Protein AF-A0A956DFX3-F1 (afdb_monomer_lite)

Foldseek 3Di:
DQWWKWFDDPFKIFIDRQQFGQWMAGPVVRDTDPDDLSHRFGFPFKWADDPPDIDTDHDDQDFRIWTARPVRRDIGHTGPGMDIDDPVVVVPGPRPPDPPPPPPPPDPPDPPPPPPPDDDDPPPPDDDDPVVPPDDD

Radius of gyration: 28.15 Å; chains: 1; bounding box: 52×29×92 Å

Structure (mmCIF, N/CA/C/O backbone):
data_AF-A0A956DFX3-F1
#
_entry.id   AF-A0A956DFX3-F1
#
loop_
_atom_site.group_PDB
_atom_site.id
_atom_site.type_symbol
_atom_site.label_atom_id
_atom_site.label_alt_id
_atom_site.label_comp_id
_atom_site.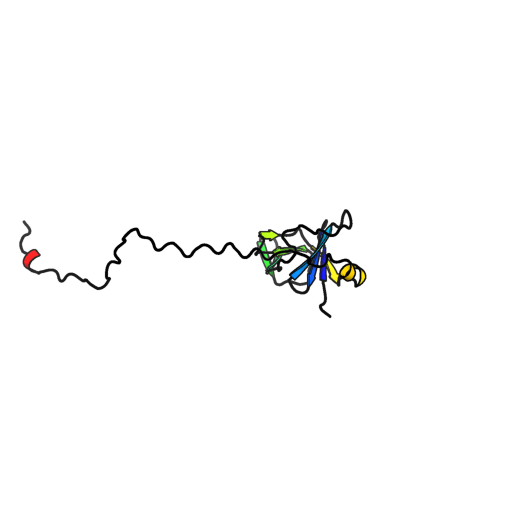label_asym_id
_atom_site.label_entity_id
_atom_site.label_seq_id
_atom_site.pdbx_PDB_ins_code
_atom_site.Cartn_x
_atom_site.Cartn_y
_atom_site.Cartn_z
_atom_site.occupancy
_atom_site.B_iso_or_equiv
_atom_site.auth_seq_id
_atom_site.auth_comp_id
_atom_site.auth_asym_id
_atom_site.auth_atom_id
_atom_site.pdbx_PDB_model_num
ATOM 1 N N . MET A 1 1 ? 3.498 -19.514 9.157 1.00 46.34 1 MET A N 1
ATOM 2 C CA . MET A 1 1 ? 3.451 -18.095 9.565 1.00 46.34 1 MET A CA 1
ATOM 3 C C . MET A 1 1 ? 3.516 -17.266 8.299 1.00 46.34 1 MET A C 1
ATOM 5 O O . MET A 1 1 ? 4.396 -17.505 7.491 1.00 46.34 1 MET A O 1
ATOM 9 N N . THR A 1 2 ? 2.525 -16.419 8.031 1.00 58.59 2 THR A N 1
ATOM 10 C CA . THR A 1 2 ? 2.532 -15.571 6.829 1.00 58.59 2 THR A CA 1
ATOM 11 C C . THR A 1 2 ? 3.362 -14.320 7.084 1.00 58.59 2 THR A C 1
ATOM 13 O O . THR A 1 2 ? 2.903 -13.428 7.800 1.00 58.59 2 THR A O 1
ATOM 16 N N . ASP A 1 3 ? 4.549 -14.263 6.485 1.00 88.88 3 ASP A N 1
ATOM 17 C CA . ASP A 1 3 ? 5.476 -13.138 6.607 1.00 88.88 3 ASP A CA 1
ATOM 18 C C . ASP A 1 3 ? 4.842 -11.850 6.072 1.00 88.88 3 ASP A C 1
ATOM 20 O O . ASP A 1 3 ? 4.428 -11.759 4.910 1.00 88.88 3 ASP A O 1
ATOM 24 N N . THR A 1 4 ? 4.739 -10.847 6.943 1.00 95.50 4 THR A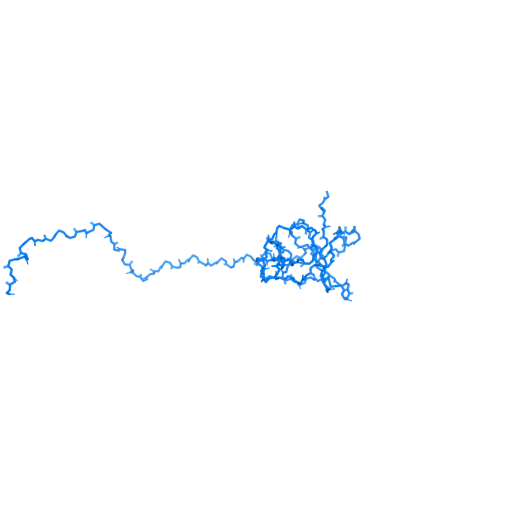 N 1
ATOM 25 C CA . THR A 1 4 ? 4.235 -9.518 6.586 1.00 95.50 4 THR A CA 1
ATOM 26 C C . THR A 1 4 ? 5.410 -8.563 6.427 1.00 95.50 4 THR A C 1
ATOM 28 O O . THR A 1 4 ? 6.283 -8.495 7.290 1.00 95.50 4 THR A O 1
ATOM 31 N N . HIS A 1 5 ? 5.433 -7.821 5.325 1.00 97.44 5 HIS A N 1
ATOM 32 C CA . HIS A 1 5 ? 6.477 -6.854 5.001 1.00 97.44 5 HIS A CA 1
ATOM 33 C C . HIS A 1 5 ? 5.926 -5.432 5.055 1.00 97.44 5 HIS A C 1
ATOM 35 O O . HIS A 1 5 ? 4.823 -5.166 4.587 1.00 97.44 5 HIS A O 1
ATOM 41 N N . VAL A 1 6 ? 6.711 -4.509 5.593 1.00 98.25 6 VAL A N 1
ATOM 42 C CA . VAL A 1 6 ? 6.389 -3.087 5.677 1.00 98.25 6 VAL A CA 1
ATOM 43 C C . VAL A 1 6 ? 7.101 -2.337 4.567 1.00 98.25 6 VAL A C 1
ATOM 45 O O . VAL A 1 6 ? 8.326 -2.398 4.449 1.00 98.25 6 VAL A O 1
ATOM 48 N N . PHE A 1 7 ? 6.323 -1.590 3.795 1.00 98.56 7 PHE A N 1
ATOM 49 C CA . PHE A 1 7 ? 6.778 -0.669 2.765 1.00 98.56 7 PHE A CA 1
ATOM 50 C C . PHE A 1 7 ? 6.448 0.748 3.227 1.00 98.56 7 PHE A C 1
ATOM 52 O O . PHE A 1 7 ? 5.307 1.200 3.138 1.00 98.56 7 PHE A O 1
ATOM 59 N N . ALA A 1 8 ? 7.445 1.448 3.763 1.00 98.38 8 ALA A N 1
ATOM 60 C CA . ALA A 1 8 ? 7.255 2.784 4.307 1.00 98.38 8 ALA A CA 1
ATOM 61 C C . ALA A 1 8 ? 7.594 3.846 3.265 1.00 98.38 8 ALA A C 1
ATOM 63 O O . ALA A 1 8 ? 8.701 3.879 2.727 1.00 98.38 8 ALA A O 1
ATOM 64 N N . THR A 1 9 ? 6.659 4.751 3.022 1.00 98.12 9 THR A N 1
ATOM 65 C CA . THR A 1 9 ? 6.883 6.026 2.332 1.00 98.12 9 THR A CA 1
ATOM 66 C C . THR A 1 9 ? 7.323 7.101 3.331 1.00 98.12 9 THR A C 1
ATOM 68 O O . THR A 1 9 ? 7.675 6.787 4.467 1.00 98.12 9 THR A O 1
ATOM 71 N N . HIS A 1 10 ? 7.312 8.384 2.950 1.00 97.19 10 HIS A N 1
ATOM 72 C CA . HIS A 1 10 ? 7.603 9.466 3.897 1.00 97.19 10 HIS A CA 1
ATOM 73 C C . HIS A 1 10 ? 6.601 9.506 5.062 1.00 97.19 10 HIS A C 1
ATOM 75 O O . HIS A 1 10 ? 7.030 9.506 6.210 1.00 97.19 10 HIS A O 1
ATOM 81 N N . ASN A 1 11 ? 5.297 9.454 4.766 1.00 97.25 11 ASN A N 1
ATOM 82 C CA . ASN A 1 11 ? 4.237 9.638 5.764 1.00 97.25 11 ASN A CA 1
ATOM 83 C C . ASN A 1 11 ? 3.473 8.359 6.105 1.00 97.25 11 ASN A C 1
ATOM 85 O O . ASN A 1 11 ? 2.758 8.344 7.091 1.00 97.25 11 ASN A O 1
ATOM 89 N N . THR A 1 12 ? 3.593 7.294 5.315 1.00 97.88 12 THR A N 1
ATOM 90 C CA . THR A 1 12 ? 2.684 6.144 5.440 1.00 97.88 12 THR A CA 1
ATOM 91 C C . THR A 1 12 ? 3.441 4.832 5.352 1.00 97.88 12 THR A C 1
ATOM 93 O O . THR A 1 12 ? 4.268 4.659 4.452 1.00 97.88 12 THR A O 1
ATOM 96 N N . GLU A 1 13 ? 3.144 3.913 6.259 1.00 98.25 13 GLU A N 1
ATOM 97 C CA . GLU A 1 13 ? 3.581 2.519 6.229 1.00 98.25 13 GLU A CA 1
ATOM 98 C C . GLU A 1 13 ? 2.472 1.640 5.661 1.00 98.25 13 GLU A C 1
ATOM 100 O O . GLU A 1 13 ? 1.347 1.654 6.151 1.00 98.25 13 GLU A O 1
ATOM 105 N N . TYR A 1 14 ? 2.802 0.868 4.629 1.00 98.06 14 TYR A N 1
ATOM 106 C CA . TYR A 1 14 ? 1.919 -0.133 4.042 1.00 98.06 14 TYR A CA 1
ATOM 107 C C . TYR A 1 14 ? 2.402 -1.513 4.469 1.00 98.06 14 TYR A C 1
ATOM 109 O O . TYR A 1 14 ? 3.528 -1.904 4.153 1.00 98.06 14 TYR A O 1
ATOM 117 N 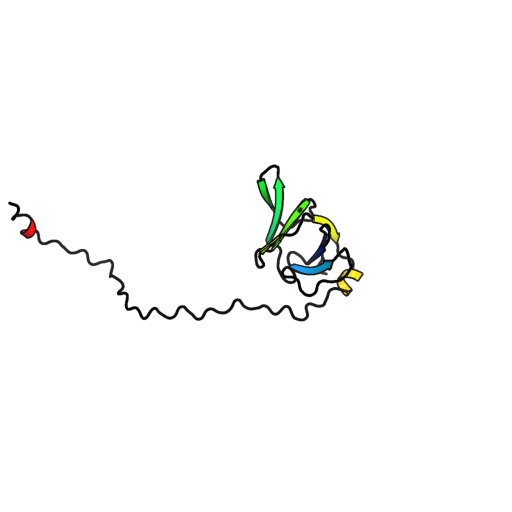N . HIS A 1 15 ? 1.560 -2.255 5.177 1.00 97.62 15 HIS A N 1
ATOM 118 C CA . HIS A 1 15 ? 1.870 -3.596 5.655 1.00 97.62 15 HIS A CA 1
ATOM 119 C C . HIS A 1 15 ? 1.264 -4.609 4.693 1.00 97.62 15 HIS A C 1
ATOM 121 O O . HIS A 1 15 ? 0.043 -4.670 4.530 1.00 97.62 15 HIS A O 1
ATOM 127 N N . LEU A 1 16 ? 2.118 -5.380 4.025 1.00 97.00 16 LEU A N 1
ATOM 128 C CA . LEU A 1 16 ? 1.733 -6.317 2.982 1.00 97.00 16 LEU A CA 1
ATOM 129 C C . LEU A 1 16 ? 1.969 -7.760 3.419 1.00 97.00 16 LEU A C 1
ATOM 131 O O . LEU A 1 16 ? 3.091 -8.147 3.751 1.00 97.00 16 LEU A O 1
ATOM 135 N N . ARG A 1 17 ? 0.920 -8.578 3.355 1.00 95.38 17 ARG A N 1
ATOM 136 C CA . ARG A 1 17 ? 1.014 -10.036 3.456 1.00 95.38 17 ARG A CA 1
ATOM 137 C C . ARG A 1 17 ? 1.031 -10.604 2.040 1.00 95.38 17 ARG A C 1
ATOM 139 O O . ARG A 1 17 ? -0.004 -10.675 1.373 1.00 95.38 17 ARG A O 1
ATOM 146 N N . GLY A 1 18 ? 2.219 -10.946 1.546 1.00 94.94 18 GLY A N 1
ATOM 147 C CA . GLY A 1 18 ? 2.423 -11.124 0.107 1.00 94.94 18 GLY A CA 1
ATOM 148 C C . GLY A 1 18 ? 2.132 -9.810 -0.628 1.00 94.94 18 GLY A C 1
ATOM 149 O O . GLY A 1 18 ? 2.750 -8.796 -0.330 1.00 94.94 18 GLY A O 1
ATOM 150 N N . ALA A 1 19 ? 1.170 -9.812 -1.554 1.00 96.38 19 ALA A N 1
ATOM 151 C CA . ALA A 1 19 ? 0.733 -8.601 -2.260 1.00 96.38 19 ALA A CA 1
ATOM 152 C C . ALA A 1 19 ? -0.472 -7.893 -1.614 1.00 96.38 19 ALA A C 1
ATOM 154 O O . ALA A 1 19 ? -0.818 -6.794 -2.037 1.00 96.38 19 ALA A O 1
ATOM 155 N N . LEU A 1 20 ? -1.141 -8.511 -0.634 1.00 96.19 20 LEU A N 1
ATOM 156 C CA . LEU A 1 20 ? -2.341 -7.960 0.001 1.00 96.19 20 LEU A CA 1
ATOM 157 C C . LEU A 1 20 ? -1.957 -6.925 1.058 1.00 96.19 20 LEU A C 1
ATOM 159 O O . LEU A 1 20 ? -1.215 -7.261 1.981 1.00 96.19 20 LEU A O 1
ATOM 163 N N . CYS A 1 21 ? -2.496 -5.710 0.974 1.00 97.06 21 CYS A N 1
ATOM 164 C CA . CYS A 1 21 ? -2.333 -4.721 2.032 1.00 97.06 21 CYS A CA 1
ATOM 165 C C . CYS A 1 21 ? -3.293 -5.014 3.186 1.00 97.06 21 CYS A C 1
ATOM 167 O O . CYS A 1 21 ? -4.511 -4.991 3.023 1.00 97.06 21 CYS A O 1
ATOM 169 N N . VAL A 1 22 ? -2.723 -5.343 4.344 1.00 95.75 22 VAL A N 1
ATOM 170 C CA . VAL A 1 22 ? -3.461 -5.810 5.527 1.00 95.75 22 VAL A CA 1
ATOM 171 C C . VAL A 1 22 ? -3.554 -4.762 6.629 1.00 95.75 22 VAL A C 1
ATOM 173 O O . VAL A 1 22 ? -4.437 -4.861 7.469 1.00 95.75 22 VAL A O 1
ATOM 176 N N . ALA A 1 23 ? -2.665 -3.770 6.626 1.00 96.50 23 ALA A N 1
ATOM 177 C CA . ALA A 1 23 ? -2.727 -2.629 7.527 1.00 96.50 23 ALA A CA 1
ATOM 178 C C . ALA A 1 23 ? -1.996 -1.434 6.912 1.00 96.50 23 ALA A C 1
ATOM 180 O O . ALA A 1 23 ? -1.059 -1.596 6.119 1.00 96.50 23 ALA A O 1
ATOM 181 N N . ILE A 1 24 ? -2.423 -0.234 7.289 1.00 97.31 24 ILE A N 1
ATOM 182 C CA . ILE A 1 24 ? -1.794 1.018 6.883 1.00 97.31 24 ILE A CA 1
ATOM 183 C C . ILE A 1 24 ? -1.611 1.868 8.131 1.00 97.31 24 ILE A C 1
ATOM 185 O O . ILE A 1 24 ? -2.544 2.004 8.918 1.00 97.31 24 ILE A O 1
ATOM 189 N N . ARG A 1 25 ? -0.417 2.423 8.325 1.00 97.44 25 ARG A N 1
ATOM 190 C CA . ARG A 1 25 ? -0.096 3.265 9.480 1.00 97.44 25 ARG A CA 1
ATOM 191 C C . ARG A 1 25 ? 0.345 4.645 9.024 1.00 97.44 25 ARG A C 1
ATOM 193 O O . ARG A 1 25 ? 1.224 4.753 8.163 1.00 97.44 25 ARG A O 1
ATOM 200 N N . ASP A 1 26 ? -0.224 5.695 9.602 1.00 97.00 26 ASP A N 1
ATOM 201 C CA . ASP A 1 26 ? 0.338 7.038 9.474 1.00 97.00 26 ASP A CA 1
ATOM 202 C C . ASP A 1 26 ? 1.592 7.128 10.354 1.00 97.00 26 ASP A C 1
ATOM 204 O O . ASP A 1 26 ? 1.564 6.879 11.556 1.00 97.00 26 ASP A O 1
ATOM 208 N N . ARG A 1 27 ? 2.726 7.467 9.746 1.00 95.88 27 ARG A N 1
ATOM 209 C CA . ARG A 1 27 ? 4.025 7.582 10.420 1.00 95.88 27 ARG A CA 1
ATOM 210 C C . ARG A 1 27 ? 4.152 8.870 11.223 1.00 95.88 27 ARG A C 1
ATOM 212 O O . ARG A 1 27 ? 5.030 8.955 12.078 1.00 95.88 27 ARG A O 1
ATOM 219 N N . ARG A 1 28 ? 3.334 9.882 10.923 1.00 95.06 28 ARG A N 1
ATOM 220 C CA . ARG A 1 28 ? 3.345 11.171 11.624 1.00 95.06 28 ARG A CA 1
ATOM 221 C C . ARG A 1 28 ? 2.666 11.059 12.980 1.00 95.06 28 ARG A C 1
ATOM 223 O O . ARG A 1 28 ? 3.197 11.574 13.956 1.00 95.06 28 ARG A O 1
ATOM 230 N N . THR A 1 29 ? 1.509 10.403 13.025 1.00 95.38 29 THR A N 1
ATOM 231 C CA . THR A 1 29 ? 0.716 10.224 14.251 1.00 95.38 29 THR A CA 1
ATOM 232 C C . THR A 1 29 ? 0.990 8.884 14.930 1.00 95.38 29 THR A C 1
ATOM 234 O O . THR A 1 29 ? 0.815 8.751 16.136 1.00 95.38 29 THR A O 1
ATOM 237 N N . GLY A 1 30 ? 1.455 7.887 14.173 1.00 94.19 30 GLY A N 1
ATOM 238 C CA . GLY A 1 30 ? 1.602 6.514 14.642 1.00 94.19 30 GLY A CA 1
ATOM 239 C C . GLY A 1 30 ? 0.290 5.727 14.649 1.00 94.19 30 GLY A C 1
ATOM 240 O O . GLY A 1 30 ? 0.304 4.586 15.116 1.00 94.19 30 GLY A O 1
ATOM 241 N N . GLU A 1 31 ? -0.806 6.296 14.142 1.00 95.62 31 GLU A N 1
ATOM 242 C CA . GLU A 1 31 ? -2.137 5.685 14.136 1.00 95.62 31 GLU A CA 1
ATOM 243 C C . GLU A 1 31 ? -2.331 4.713 12.967 1.00 95.62 31 GLU A C 1
ATOM 245 O O . GLU A 1 31 ? -1.782 4.888 11.876 1.00 95.62 31 GLU A O 1
ATOM 250 N N . TRP A 1 32 ? -3.143 3.681 13.197 1.00 96.38 32 TRP A N 1
ATOM 251 C CA . TRP A 1 32 ? -3.585 2.759 12.155 1.00 96.38 32 TRP A CA 1
ATOM 252 C C . TRP A 1 32 ? -4.764 3.362 11.393 1.00 96.38 32 TRP A C 1
ATOM 254 O O . TRP A 1 32 ? -5.791 3.692 11.983 1.00 96.38 32 TRP A O 1
ATOM 264 N N . LEU A 1 33 ? -4.627 3.476 10.075 1.00 94.12 33 LEU A N 1
ATOM 265 C CA . LEU A 1 33 ? -5.695 3.936 9.198 1.00 94.12 33 LEU A CA 1
ATOM 266 C C . LEU A 1 33 ? -6.672 2.784 8.954 1.00 94.12 33 LEU A C 1
ATOM 268 O O . LEU A 1 33 ? -6.315 1.771 8.349 1.00 94.12 33 LEU A O 1
ATOM 272 N N . VAL A 1 34 ? -7.904 2.953 9.431 1.00 91.50 34 VAL A N 1
ATOM 273 C CA . VAL A 1 34 ? -9.000 1.982 9.260 1.00 91.50 34 VAL A CA 1
ATOM 274 C C . VAL A 1 34 ? -9.816 2.233 7.990 1.00 91.50 34 VAL A C 1
ATOM 276 O O . VAL A 1 34 ? -10.406 1.306 7.444 1.00 91.50 34 VAL A O 1
ATOM 279 N N . GLU A 1 35 ? -9.786 3.462 7.476 1.00 89.06 35 GLU A N 1
ATOM 280 C CA . GLU A 1 35 ? -10.451 3.880 6.242 1.00 89.06 35 GLU A CA 1
ATOM 281 C C . GLU A 1 35 ? -9.395 4.372 5.247 1.00 89.06 35 GLU A C 1
ATOM 283 O O . GLU A 1 35 ? -8.891 5.490 5.338 1.00 89.06 35 GLU A O 1
ATOM 288 N N . HIS A 1 36 ? -9.001 3.503 4.314 1.00 92.25 36 HIS A N 1
ATOM 289 C CA . HIS A 1 36 ? -8.082 3.842 3.230 1.00 92.25 36 HIS A CA 1
ATOM 290 C C . HIS A 1 36 ? -8.268 2.859 2.068 1.00 92.25 36 HIS A C 1
ATOM 292 O O . HIS A 1 36 ? -8.285 1.651 2.279 1.00 92.25 36 HIS A O 1
ATOM 298 N N . GLU A 1 37 ? -8.339 3.351 0.831 1.00 94.88 37 GLU A N 1
ATOM 299 C CA . GLU A 1 37 ? -8.686 2.542 -0.353 1.00 94.88 37 GLU A CA 1
ATOM 300 C C . GLU A 1 37 ? -7.731 1.365 -0.604 1.00 94.88 37 GLU A C 1
ATOM 302 O O . GLU A 1 37 ? -8.140 0.293 -1.036 1.00 94.88 37 GLU A O 1
ATOM 307 N N . ALA A 1 38 ? -6.441 1.540 -0.309 1.00 95.38 38 ALA A N 1
ATOM 308 C CA . ALA A 1 38 ? -5.467 0.456 -0.428 1.00 95.38 38 ALA A CA 1
ATOM 309 C C . ALA A 1 38 ? -5.665 -0.683 0.595 1.00 95.38 38 ALA A C 1
ATOM 311 O O . ALA A 1 38 ? -5.143 -1.774 0.370 1.00 95.38 38 ALA A O 1
ATOM 312 N N . LEU A 1 39 ? -6.395 -0.473 1.698 1.00 95.25 39 LEU A N 1
ATOM 313 C CA . LEU A 1 39 ? -6.637 -1.513 2.699 1.00 95.25 39 LEU A CA 1
ATOM 314 C C . LEU A 1 39 ? -7.485 -2.641 2.088 1.00 95.25 39 LEU A C 1
ATOM 316 O O . LEU A 1 39 ? -8.554 -2.408 1.534 1.00 95.25 39 LEU A O 1
ATOM 320 N N . GLY A 1 40 ? -6.997 -3.880 2.156 1.00 93.62 40 GLY A N 1
ATOM 321 C CA . GLY A 1 40 ? -7.636 -5.036 1.515 1.00 93.62 40 GLY A CA 1
ATOM 322 C C . GLY A 1 40 ? -7.394 -5.149 0.002 1.00 93.62 40 GLY A C 1
ATOM 323 O O . GLY A 1 40 ? -7.719 -6.181 -0.591 1.00 93.62 40 GLY A O 1
ATOM 324 N N . ALA A 1 41 ? -6.771 -4.151 -0.631 1.00 95.81 41 ALA A N 1
ATOM 325 C CA . ALA A 1 41 ? -6.371 -4.218 -2.032 1.00 95.81 41 ALA A CA 1
ATOM 326 C C . ALA A 1 41 ? -5.034 -4.959 -2.201 1.00 95.81 41 ALA A C 1
ATOM 328 O O . ALA A 1 41 ? -4.195 -5.026 -1.294 1.00 95.81 41 ALA A O 1
ATOM 329 N N . LYS A 1 42 ? -4.816 -5.520 -3.395 1.00 97.31 42 LYS A N 1
ATOM 330 C CA . LYS A 1 42 ? -3.537 -6.137 -3.767 1.00 97.31 42 LYS A CA 1
ATOM 331 C C . LYS A 1 42 ? -2.681 -5.157 -4.559 1.00 97.31 42 LYS A C 1
ATOM 333 O O . LYS A 1 42 ? -3.175 -4.497 -5.470 1.00 97.31 42 LYS A O 1
ATOM 338 N N . VAL A 1 43 ? -1.388 -5.119 -4.257 1.00 98.12 43 VAL A N 1
ATOM 339 C CA . VAL A 1 43 ? -0.399 -4.465 -5.116 1.00 98.12 43 VAL A CA 1
ATOM 340 C C . VAL A 1 43 ? -0.292 -5.255 -6.417 1.00 98.12 43 VAL A C 1
ATOM 342 O O . VAL A 1 43 ? 0.062 -6.434 -6.401 1.00 98.12 43 VAL A O 1
ATOM 345 N N . THR A 1 44 ? -0.564 -4.601 -7.543 1.00 97.81 44 THR A N 1
ATOM 346 C CA . THR A 1 44 ? -0.430 -5.206 -8.875 1.00 97.81 44 THR A CA 1
ATOM 347 C C . THR A 1 44 ? 1.034 -5.247 -9.297 1.00 97.81 44 THR A C 1
ATOM 349 O O . THR A 1 44 ? 1.535 -6.259 -9.783 1.00 97.81 44 THR A O 1
ATOM 352 N N . CYS A 1 45 ? 1.739 -4.129 -9.123 1.00 97.56 45 CYS A N 1
ATOM 353 C CA . CYS A 1 45 ? 3.160 -4.015 -9.428 1.00 97.56 45 CYS A CA 1
ATOM 354 C C . CYS A 1 45 ? 3.781 -2.829 -8.687 1.00 97.56 45 CYS A C 1
ATOM 356 O O . CYS A 1 45 ? 3.095 -2.054 -8.018 1.00 97.56 45 CYS A O 1
ATOM 358 N N . MET A 1 46 ? 5.093 -2.684 -8.828 1.00 98.06 46 MET A N 1
ATOM 359 C CA . MET A 1 46 ? 5.817 -1.487 -8.430 1.00 98.06 46 MET A CA 1
ATOM 360 C C . MET A 1 46 ? 6.262 -0.703 -9.662 1.00 98.06 46 MET A C 1
ATOM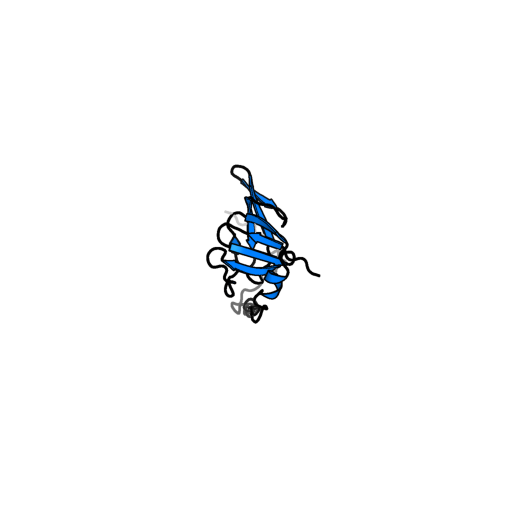 362 O O . MET A 1 46 ? 6.564 -1.292 -10.704 1.00 98.06 46 MET A O 1
ATOM 366 N N . LEU A 1 47 ? 6.333 0.622 -9.540 1.00 96.88 47 LEU A N 1
ATOM 367 C CA . LEU A 1 47 ? 6.866 1.495 -10.585 1.00 96.88 47 LEU A CA 1
ATOM 368 C C . LEU A 1 47 ? 8.161 2.146 -10.105 1.00 96.88 47 LEU A C 1
ATOM 370 O O . LEU A 1 47 ? 8.206 2.743 -9.030 1.00 96.88 47 LEU A O 1
ATOM 374 N N . ALA A 1 48 ? 9.201 2.084 -10.928 1.00 95.31 48 ALA A N 1
ATOM 375 C CA . ALA A 1 48 ? 10.456 2.787 -10.698 1.00 95.31 48 ALA A CA 1
ATOM 376 C C . ALA A 1 48 ? 10.734 3.750 -11.850 1.00 95.31 48 ALA A C 1
ATOM 378 O O . ALA A 1 48 ? 10.487 3.440 -13.021 1.00 95.31 48 ALA A O 1
ATOM 379 N N . ARG A 1 49 ? 11.270 4.926 -11.523 1.00 90.12 49 ARG A N 1
ATOM 380 C CA . ARG A 1 49 ? 11.676 5.908 -12.527 1.00 90.12 49 ARG A CA 1
ATOM 381 C C . ARG A 1 49 ? 13.096 5.597 -12.990 1.00 90.12 49 ARG A C 1
ATOM 383 O O . ARG A 1 49 ? 14.013 5.511 -12.180 1.00 90.12 49 ARG A O 1
ATOM 390 N N . HIS A 1 50 ? 13.270 5.426 -14.295 1.00 88.19 50 HIS A N 1
ATOM 391 C CA . HIS A 1 50 ? 14.556 5.180 -14.937 1.00 88.19 50 HIS A CA 1
ATOM 392 C C . HIS A 1 50 ? 14.800 6.282 -15.973 1.00 88.19 50 HIS A C 1
ATOM 394 O O . HIS A 1 50 ? 14.300 6.233 -17.100 1.00 88.19 50 HIS A O 1
ATOM 400 N N . GLY A 1 51 ? 15.509 7.336 -15.559 1.00 89.25 51 GLY A N 1
ATOM 401 C CA . GLY A 1 51 ? 15.620 8.569 -16.338 1.00 89.25 51 GLY A CA 1
ATOM 402 C C . GLY A 1 51 ? 14.251 9.231 -16.520 1.00 89.25 51 GLY A C 1
ATOM 403 O O . GLY A 1 51 ? 13.592 9.599 -15.548 1.00 89.25 51 GLY A O 1
ATOM 404 N N . ARG A 1 52 ? 13.804 9.376 -17.773 1.00 89.00 52 ARG A N 1
ATOM 405 C CA . ARG A 1 52 ? 12.500 9.979 -18.109 1.00 89.00 52 ARG A CA 1
ATOM 406 C C . ARG A 1 52 ? 11.341 8.974 -18.153 1.00 89.00 52 ARG A C 1
ATOM 408 O O . ARG A 1 52 ? 10.189 9.398 -18.213 1.00 89.00 52 ARG A O 1
ATOM 415 N N . GLN A 1 53 ? 11.624 7.673 -18.104 1.00 91.81 53 GLN A N 1
ATOM 416 C CA . GLN A 1 53 ? 10.630 6.610 -18.275 1.00 91.81 53 GLN A CA 1
ATOM 417 C C . GLN A 1 53 ? 10.239 5.970 -16.939 1.00 91.81 53 GLN A C 1
ATOM 419 O O . GLN A 1 53 ? 11.058 5.849 -16.028 1.00 91.81 53 GLN A O 1
ATOM 424 N N . TRP A 1 54 ? 8.990 5.522 -16.843 1.00 91.56 54 TRP A N 1
ATOM 425 C CA . TRP A 1 54 ? 8.527 4.650 -15.766 1.00 91.56 54 TRP A CA 1
ATOM 426 C C . TRP A 1 54 ? 8.622 3.194 -16.209 1.00 91.56 54 TRP A C 1
ATOM 428 O O . TRP A 1 54 ? 8.211 2.855 -17.318 1.00 91.56 54 TRP A O 1
ATOM 438 N N . ARG A 1 55 ? 9.159 2.332 -15.346 1.00 95.12 55 ARG A N 1
ATOM 439 C CA . ARG A 1 55 ? 9.227 0.887 -15.578 1.00 95.12 55 ARG A CA 1
ATOM 440 C C . ARG A 1 55 ? 8.456 0.153 -14.493 1.00 95.12 55 ARG A C 1
ATOM 442 O O . ARG A 1 55 ? 8.663 0.412 -13.309 1.00 95.12 55 ARG A O 1
ATOM 449 N N . ARG A 1 56 ? 7.589 -0.766 -14.920 1.00 96.88 56 ARG A N 1
ATOM 450 C CA . ARG A 1 56 ? 6.906 -1.719 -14.043 1.00 96.88 56 ARG A CA 1
ATOM 451 C C . ARG A 1 56 ? 7.874 -2.823 -13.643 1.00 96.88 56 ARG A C 1
ATOM 453 O O . ARG A 1 56 ? 8.639 -3.303 -14.477 1.00 96.88 56 ARG A O 1
ATOM 460 N N . HIS A 1 57 ? 7.815 -3.241 -12.390 1.00 95.94 57 HIS A N 1
ATOM 461 C CA . HIS A 1 57 ? 8.482 -4.446 -11.918 1.00 95.94 57 HIS A CA 1
ATOM 462 C C . HIS A 1 57 ? 7.657 -5.130 -10.830 1.00 95.94 57 HIS A C 1
ATOM 464 O O . HIS A 1 57 ? 6.751 -4.540 -10.240 1.00 95.94 57 HIS A O 1
ATOM 470 N N . VAL A 1 58 ? 7.970 -6.399 -10.580 1.00 96.88 58 VAL A N 1
ATOM 471 C CA . VAL A 1 58 ? 7.310 -7.190 -9.540 1.00 96.88 58 VAL A CA 1
ATOM 472 C C . VAL A 1 58 ? 7.556 -6.598 -8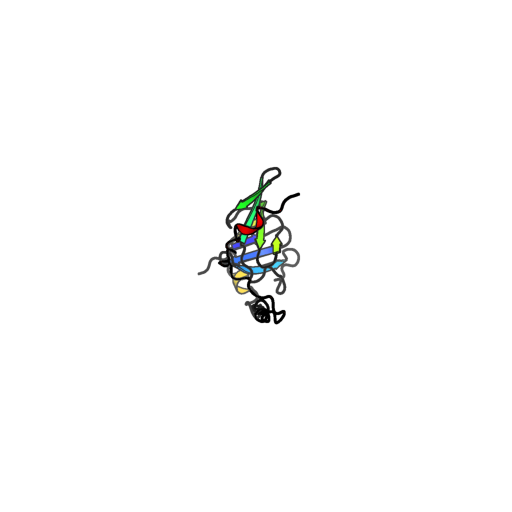.150 1.00 96.88 58 VAL A C 1
ATOM 474 O O . VAL A 1 58 ? 8.569 -5.926 -7.907 1.00 96.88 58 VAL A O 1
ATOM 477 N N . LEU A 1 59 ? 6.616 -6.864 -7.239 1.00 97.06 59 LEU A N 1
ATOM 478 C CA . LEU A 1 59 ? 6.738 -6.507 -5.831 1.00 97.06 59 LEU A CA 1
ATOM 479 C C . LEU A 1 59 ? 8.007 -7.136 -5.247 1.00 97.06 59 LEU A C 1
ATOM 481 O O . LEU A 1 59 ? 8.193 -8.348 -5.289 1.00 97.06 59 LEU A O 1
ATOM 485 N N . SER A 1 60 ? 8.892 -6.294 -4.730 1.00 95.56 60 SER A N 1
ATOM 486 C CA . SER A 1 60 ? 10.160 -6.689 -4.112 1.00 95.56 60 SER A CA 1
ATOM 487 C C . SER A 1 60 ? 10.550 -5.643 -3.064 1.00 95.56 60 SER A C 1
ATOM 489 O O . SER A 1 60 ? 10.073 -4.510 -3.160 1.00 95.56 60 SER A O 1
ATOM 491 N N . PRO A 1 61 ? 11.390 -5.971 -2.065 1.00 94.75 61 PRO A N 1
ATOM 492 C CA . PRO A 1 61 ? 11.799 -5.040 -1.010 1.00 94.75 61 PRO A CA 1
ATOM 493 C C . PRO A 1 61 ? 12.780 -3.984 -1.550 1.00 94.75 61 PRO A C 1
ATOM 495 O O . PRO A 1 61 ? 13.970 -3.985 -1.241 1.00 94.75 61 PRO A O 1
ATOM 498 N N . ARG A 1 62 ? 12.281 -3.093 -2.413 1.00 94.31 62 ARG A N 1
ATOM 499 C CA . ARG A 1 62 ? 13.058 -2.096 -3.150 1.00 94.31 62 ARG A CA 1
ATOM 500 C C . ARG A 1 62 ? 12.605 -0.683 -2.803 1.00 94.31 62 ARG A C 1
ATOM 502 O O . ARG A 1 62 ? 11.449 -0.310 -2.990 1.00 94.31 62 ARG A O 1
ATOM 509 N N . THR A 1 63 ? 13.556 0.140 -2.379 1.00 97.06 63 THR A N 1
ATOM 510 C CA . THR A 1 63 ? 13.349 1.573 -2.148 1.00 97.06 63 THR A CA 1
ATOM 511 C C . THR A 1 63 ? 13.386 2.372 -3.459 1.00 97.06 63 THR A C 1
ATOM 513 O O . THR A 1 63 ? 13.799 1.884 -4.514 1.00 97.06 63 THR A O 1
ATOM 516 N N . GLY A 1 64 ? 12.885 3.607 -3.424 1.00 96.69 64 GLY A N 1
ATOM 517 C CA . GLY A 1 64 ? 12.805 4.520 -4.571 1.00 96.69 64 GLY A CA 1
ATOM 518 C C . GLY A 1 64 ? 11.694 4.202 -5.578 1.00 96.69 64 GLY A C 1
ATOM 519 O O . GLY A 1 64 ? 11.409 5.021 -6.447 1.00 96.69 64 GLY A O 1
ATOM 520 N N . SER A 1 65 ? 11.051 3.043 -5.448 1.00 97.19 65 SER A N 1
ATOM 521 C CA . SER A 1 65 ? 9.907 2.627 -6.267 1.00 97.19 65 SER A CA 1
ATOM 522 C C . SER A 1 65 ? 8.595 2.999 -5.572 1.00 97.19 65 SER A C 1
ATOM 524 O O . SER A 1 65 ? 8.597 3.286 -4.377 1.00 97.19 65 SER A O 1
ATOM 526 N N . VAL A 1 66 ? 7.479 3.002 -6.294 1.00 98.00 66 VAL A N 1
ATOM 527 C CA . VAL A 1 66 ? 6.129 3.234 -5.747 1.00 98.00 66 VAL A CA 1
ATOM 528 C C . VAL A 1 66 ? 5.292 1.966 -5.859 1.00 98.00 66 VAL A C 1
ATOM 530 O O . VAL A 1 66 ? 5.506 1.183 -6.785 1.00 98.00 66 VAL A O 1
ATOM 533 N N . LEU A 1 67 ? 4.349 1.754 -4.941 1.00 98.38 67 LEU A N 1
ATOM 534 C CA . LEU A 1 67 ? 3.354 0.687 -5.060 1.00 98.38 67 LEU A CA 1
ATOM 535 C C . LEU A 1 67 ? 2.209 1.160 -5.962 1.00 98.38 67 LEU A C 1
ATOM 537 O O . LEU A 1 67 ? 1.780 2.311 -5.857 1.00 98.38 67 LEU A O 1
ATOM 541 N N . TRP A 1 68 ? 1.707 0.266 -6.813 1.00 98.12 68 TRP A N 1
ATOM 542 C CA . TRP A 1 68 ? 0.519 0.490 -7.635 1.00 98.12 68 TRP A CA 1
ATOM 543 C C . TRP A 1 68 ? -0.575 -0.522 -7.289 1.00 98.12 68 TRP A C 1
ATOM 545 O O . TRP A 1 68 ? -0.387 -1.732 -7.452 1.00 98.12 68 TRP A O 1
ATOM 555 N N . PHE A 1 69 ? -1.717 -0.013 -6.833 1.00 97.69 69 PHE A N 1
ATOM 556 C CA . PHE A 1 69 ? -2.922 -0.775 -6.521 1.00 97.69 69 PHE A CA 1
ATOM 557 C C . PHE A 1 69 ? -3.965 -0.515 -7.608 1.00 97.69 69 PHE A C 1
ATOM 559 O O . PHE A 1 69 ? -4.770 0.408 -7.509 1.00 97.69 69 PHE A O 1
ATOM 566 N N . GLU A 1 70 ? -3.948 -1.318 -8.670 1.00 96.25 70 GLU A N 1
ATOM 567 C CA . GLU A 1 70 ? -4.775 -1.064 -9.855 1.00 96.25 70 GLU A CA 1
ATOM 568 C C . GLU A 1 70 ? -6.279 -1.144 -9.567 1.00 96.25 70 GLU A C 1
ATOM 570 O O . GLU A 1 70 ? -7.042 -0.326 -10.072 1.00 96.25 70 GLU A O 1
ATOM 575 N N . SER A 1 71 ? -6.717 -2.074 -8.713 1.00 95.44 71 SER A N 1
ATOM 576 C CA . SER A 1 71 ? -8.146 -2.264 -8.418 1.00 95.44 71 SER A CA 1
ATOM 577 C C . SER A 1 71 ? -8.803 -1.058 -7.745 1.00 95.44 71 SER A C 1
ATOM 579 O O . SER A 1 71 ? -10.021 -0.938 -7.785 1.00 95.44 71 SER A O 1
ATOM 581 N N . VAL A 1 72 ? -8.003 -0.194 -7.116 1.00 95.81 72 VAL A N 1
ATOM 582 C CA . VAL A 1 72 ? -8.456 1.012 -6.405 1.00 95.81 72 VAL A CA 1
ATOM 583 C C . VAL A 1 72 ? -7.792 2.285 -6.935 1.00 95.81 72 VAL A C 1
ATOM 585 O O . VAL A 1 72 ? -7.968 3.350 -6.371 1.00 95.81 72 VAL A O 1
ATOM 588 N N . GLN A 1 73 ? -7.020 2.189 -8.023 1.00 96.25 73 GLN A N 1
ATOM 589 C CA . GLN A 1 73 ? -6.331 3.313 -8.670 1.00 96.25 73 GLN A CA 1
ATOM 590 C C . GLN A 1 73 ? -5.420 4.142 -7.736 1.00 96.25 73 GLN A C 1
ATOM 592 O O . GLN A 1 73 ? -5.195 5.331 -7.959 1.00 96.25 73 GLN A O 1
ATOM 597 N N . VAL A 1 74 ? -4.815 3.506 -6.726 1.00 96.19 74 VAL A N 1
ATOM 598 C CA . VAL A 1 74 ? -3.896 4.169 -5.783 1.00 96.19 74 VAL A CA 1
ATOM 599 C C . VAL A 1 74 ? -2.440 3.944 -6.195 1.00 96.19 74 VAL A C 1
ATOM 601 O O . VAL A 1 74 ? -1.972 2.806 -6.280 1.00 96.19 74 VAL A O 1
ATOM 604 N N . THR A 1 75 ? -1.688 5.036 -6.381 1.00 97.06 75 THR A N 1
ATOM 605 C CA . THR A 1 75 ? -0.214 5.019 -6.451 1.00 97.06 75 THR A CA 1
ATOM 606 C C . THR A 1 75 ? 0.364 5.655 -5.197 1.00 97.06 75 THR A C 1
ATOM 608 O O . THR A 1 75 ? -0.001 6.775 -4.845 1.00 97.06 75 THR A O 1
ATOM 611 N N . THR A 1 76 ? 1.305 4.987 -4.536 1.00 97.50 76 THR A N 1
ATOM 612 C CA . THR A 1 76 ? 1.969 5.573 -3.364 1.00 97.50 76 THR A CA 1
ATOM 613 C C . THR A 1 76 ? 3.044 6.582 -3.770 1.00 97.50 76 THR A C 1
ATOM 615 O O . THR A 1 76 ? 3.485 6.644 -4.915 1.00 97.50 76 THR A O 1
ATOM 618 N N . SER A 1 77 ? 3.565 7.334 -2.801 1.00 96.62 77 SER A N 1
ATOM 619 C CA . SER A 1 77 ? 4.864 7.991 -2.980 1.00 96.62 77 SER A CA 1
ATOM 620 C C . SER A 1 77 ? 6.016 6.975 -2.903 1.00 96.62 77 SER A C 1
ATOM 622 O O . SER A 1 77 ? 5.802 5.783 -2.659 1.00 96.62 77 SER A O 1
ATOM 624 N N . ALA A 1 78 ? 7.247 7.432 -3.162 1.00 97.25 78 ALA A N 1
ATOM 625 C CA . ALA A 1 78 ? 8.419 6.562 -3.208 1.00 97.25 78 ALA A CA 1
ATOM 626 C C . ALA A 1 78 ? 8.678 5.883 -1.855 1.00 97.25 78 ALA A C 1
ATOM 628 O O . ALA A 1 78 ? 8.783 6.547 -0.817 1.00 97.25 78 ALA A O 1
ATOM 629 N N . ILE A 1 79 ? 8.844 4.563 -1.891 1.00 98.38 79 ILE A N 1
ATOM 630 C CA . ILE A 1 79 ? 9.223 3.756 -0.739 1.00 98.38 79 ILE A CA 1
ATOM 631 C C . ILE A 1 79 ? 10.623 4.160 -0.274 1.00 98.38 79 ILE A C 1
ATOM 633 O O . ILE A 1 79 ? 11.577 4.222 -1.051 1.00 98.38 79 ILE A O 1
ATOM 637 N N . ARG A 1 80 ? 10.747 4.444 1.016 1.00 98.25 80 ARG A N 1
ATOM 638 C CA . ARG A 1 80 ? 11.982 4.826 1.704 1.00 98.25 80 ARG A CA 1
ATOM 639 C C . ARG A 1 80 ? 12.555 3.682 2.526 1.00 98.25 80 ARG A C 1
ATOM 641 O O . ARG A 1 80 ? 13.770 3.604 2.656 1.00 98.25 80 ARG A O 1
ATOM 648 N N . VAL A 1 81 ? 11.700 2.801 3.044 1.00 97.94 81 VAL A N 1
ATOM 649 C CA . VAL A 1 81 ? 12.104 1.664 3.882 1.00 97.94 81 VAL A CA 1
ATOM 650 C C . VAL A 1 81 ? 11.315 0.423 3.483 1.00 97.94 81 VAL A C 1
ATOM 652 O O . VAL A 1 81 ? 10.111 0.500 3.248 1.00 97.94 81 VAL A O 1
ATOM 655 N N . CYS A 1 82 ? 12.004 -0.713 3.416 1.00 98.12 82 CYS A N 1
ATOM 656 C CA . CYS A 1 82 ? 11.417 -2.047 3.321 1.00 98.12 82 CYS A CA 1
ATOM 657 C C . CYS A 1 82 ? 11.941 -2.875 4.497 1.00 98.12 82 CYS A C 1
ATOM 659 O O . CYS A 1 82 ? 13.152 -2.903 4.714 1.00 98.12 82 CYS A O 1
ATOM 661 N N . ARG A 1 83 ? 11.062 -3.528 5.258 1.00 97.50 83 ARG A N 1
ATOM 662 C CA . ARG A 1 83 ? 11.449 -4.402 6.381 1.00 97.50 83 ARG A CA 1
ATOM 663 C C . ARG A 1 83 ? 10.385 -5.459 6.649 1.00 97.50 83 ARG A C 1
ATOM 665 O O . ARG A 1 83 ? 9.267 -5.332 6.164 1.00 97.50 83 ARG A O 1
ATOM 672 N N . ALA A 1 84 ? 10.703 -6.463 7.456 1.00 96.88 84 ALA A N 1
ATOM 673 C CA . ALA A 1 84 ? 9.672 -7.300 8.058 1.00 96.88 84 ALA A CA 1
ATOM 674 C C . ALA A 1 84 ? 8.841 -6.486 9.069 1.00 96.88 84 ALA A C 1
ATOM 676 O O . ALA A 1 84 ? 9.348 -5.558 9.716 1.00 96.88 84 ALA A O 1
ATOM 677 N N . ALA A 1 85 ? 7.559 -6.819 9.188 1.00 96.06 85 ALA A N 1
ATOM 678 C CA . ALA A 1 85 ? 6.740 -6.362 10.300 1.00 96.06 85 ALA A CA 1
ATOM 679 C C . ALA A 1 85 ? 7.154 -7.093 11.581 1.00 96.06 85 ALA A C 1
ATOM 681 O O . ALA A 1 85 ? 7.506 -8.270 11.551 1.00 96.06 85 ALA A O 1
ATOM 682 N N . THR A 1 86 ? 7.109 -6.380 12.698 1.00 95.38 86 THR A N 1
ATOM 683 C CA . THR A 1 86 ? 7.336 -6.955 14.027 1.00 95.38 86 THR A CA 1
ATOM 684 C C . THR A 1 86 ? 6.074 -7.648 14.535 1.00 95.38 86 THR A C 1
ATOM 686 O O . THR A 1 86 ? 4.960 -7.279 14.157 1.00 95.38 86 THR A O 1
ATOM 689 N N . ASP A 1 87 ? 6.231 -8.602 15.452 1.00 92.50 87 ASP A N 1
ATOM 690 C CA . ASP A 1 87 ? 5.088 -9.282 16.074 1.00 92.50 87 ASP A CA 1
ATOM 691 C C . ASP A 1 87 ? 4.170 -8.304 16.817 1.00 92.50 87 ASP A C 1
ATOM 693 O O . ASP A 1 87 ? 2.949 -8.408 16.726 1.00 92.50 87 ASP A O 1
ATOM 697 N N . HIS A 1 88 ? 4.751 -7.304 17.491 1.00 92.38 88 HIS A N 1
ATOM 698 C CA . HIS A 1 88 ? 3.994 -6.259 18.179 1.00 92.38 88 HIS A CA 1
ATOM 699 C C . HIS A 1 88 ? 3.115 -5.454 17.211 1.00 92.38 88 HIS A C 1
ATOM 701 O O . HIS A 1 88 ? 1.955 -5.196 17.507 1.00 92.38 88 HIS A O 1
ATOM 707 N N . GLU A 1 89 ? 3.626 -5.088 16.031 1.00 93.94 89 GLU A N 1
ATOM 708 C CA . GLU A 1 89 ? 2.808 -4.418 15.010 1.00 93.94 89 GLU A CA 1
ATOM 709 C C . GLU A 1 89 ? 1.693 -5.328 14.497 1.00 93.94 89 GLU A C 1
ATOM 711 O O . GLU A 1 89 ? 0.557 -4.882 14.370 1.00 93.94 89 GLU A O 1
ATOM 716 N N . ILE A 1 90 ? 1.999 -6.599 14.218 1.00 92.81 90 ILE A N 1
ATOM 717 C CA . ILE A 1 90 ? 1.021 -7.564 13.698 1.00 92.81 90 ILE A CA 1
ATOM 718 C C . ILE A 1 90 ? -0.136 -7.768 14.688 1.00 92.81 90 ILE A C 1
ATOM 720 O O . ILE A 1 90 ? -1.286 -7.855 14.260 1.00 92.81 90 ILE A O 1
ATOM 724 N N . GLN A 1 91 ? 0.142 -7.802 15.995 1.00 91.00 91 GLN A N 1
ATOM 725 C CA . GLN A 1 91 ? -0.882 -7.908 17.047 1.00 91.00 91 GLN A CA 1
ATOM 726 C C . GLN A 1 91 ? -1.812 -6.688 17.116 1.00 91.00 91 GLN A C 1
ATOM 728 O O . GLN A 1 91 ? -2.930 -6.804 17.612 1.00 91.00 91 GLN A O 1
ATOM 733 N N . GLN A 1 92 ? -1.361 -5.533 16.625 1.00 91.31 92 GLN A N 1
ATOM 734 C CA . GLN A 1 92 ? -2.117 -4.282 16.630 1.00 91.31 92 GLN A CA 1
ATOM 735 C C . GLN A 1 92 ? -2.882 -4.020 15.340 1.00 91.31 92 GLN A C 1
ATOM 737 O O . GLN A 1 92 ? -3.620 -3.034 15.286 1.00 91.31 92 GLN A O 1
ATOM 742 N N . TYR A 1 93 ? -2.689 -4.836 14.296 1.00 91.00 93 TYR A N 1
ATOM 743 C CA . TYR A 1 93 ? -3.415 -4.619 13.052 1.00 91.00 93 TYR A CA 1
ATOM 744 C C . TYR A 1 93 ? -4.898 -4.553 13.369 1.00 91.00 93 TYR A C 1
ATOM 746 O O . TYR A 1 93 ? -5.389 -5.435 14.084 1.00 91.00 93 TYR A O 1
ATOM 754 N N . PRO A 1 94 ? -5.609 -3.531 12.857 1.00 76.75 94 PRO A N 1
ATOM 755 C CA . PRO A 1 94 ? -7.049 -3.524 12.960 1.00 76.75 94 PRO A CA 1
ATOM 756 C C . PRO A 1 94 ? -7.478 -4.824 12.296 1.00 76.75 94 PRO A C 1
ATOM 758 O O . PRO A 1 94 ? -7.278 -5.011 11.093 1.00 76.75 94 PRO A O 1
ATOM 761 N N . MET A 1 95 ? -7.937 -5.787 13.106 1.00 59.38 95 MET A N 1
ATOM 762 C CA . MET A 1 95 ? -8.547 -7.009 12.603 1.00 59.38 95 MET A CA 1
ATOM 763 C C . MET A 1 95 ? -9.483 -6.534 11.505 1.00 59.38 95 MET A C 1
ATOM 765 O O . MET A 1 95 ? -10.242 -5.611 11.781 1.00 59.38 95 MET A O 1
ATOM 769 N N . LEU A 1 96 ? -9.344 -7.044 10.275 1.00 52.88 96 LEU A N 1
ATOM 770 C CA . LEU A 1 96 ? -10.172 -6.687 9.115 1.00 52.88 96 LEU A CA 1
ATOM 771 C C . LEU A 1 96 ? -11.646 -7.026 9.417 1.00 52.88 96 LEU A C 1
ATOM 773 O O . LEU A 1 96 ? -12.227 -7.956 8.869 1.00 52.88 96 LEU A O 1
ATOM 777 N N . ALA A 1 97 ? -12.241 -6.289 10.342 1.00 39.00 97 ALA A N 1
ATOM 778 C CA . ALA A 1 97 ? -13.634 -6.217 10.661 1.00 39.00 97 ALA A CA 1
ATOM 779 C C . ALA A 1 97 ? -14.183 -5.214 9.656 1.00 39.00 97 ALA A C 1
ATOM 781 O O . ALA A 1 97 ? -14.136 -4.007 9.858 1.00 39.00 97 ALA A O 1
ATOM 782 N N . GLY A 1 98 ? -14.646 -5.735 8.523 1.00 39.34 98 GLY A N 1
ATOM 783 C CA . GLY A 1 98 ? -15.669 -5.032 7.762 1.00 39.34 98 GLY A CA 1
ATOM 784 C C . GLY A 1 98 ? -15.236 -4.208 6.555 1.00 39.34 98 GLY A C 1
ATOM 785 O O . GLY A 1 98 ? -16.024 -3.364 6.141 1.00 39.34 98 GLY A O 1
ATOM 786 N N . VAL A 1 99 ? -14.108 -4.489 5.885 1.00 41.22 99 VAL A N 1
ATOM 787 C CA . VAL A 1 99 ? -14.061 -4.149 4.446 1.00 41.22 99 VAL A CA 1
ATOM 788 C C . VAL A 1 99 ? -14.906 -5.184 3.716 1.00 41.22 99 VAL A C 1
ATOM 790 O O . VAL A 1 99 ? -14.433 -6.212 3.227 1.00 41.22 99 VAL A O 1
ATOM 793 N N . THR A 1 100 ? -16.209 -4.922 3.727 1.00 36.69 100 THR A N 1
ATOM 794 C CA . THR A 1 100 ? -17.183 -5.533 2.838 1.00 36.69 100 THR A CA 1
ATOM 795 C C . THR A 1 100 ? -16.599 -5.435 1.436 1.00 36.69 100 THR A C 1
ATOM 797 O O . THR A 1 100 ? -16.353 -4.337 0.940 1.00 36.69 100 THR A O 1
ATOM 800 N N . ARG A 1 101 ? -16.345 -6.584 0.802 1.00 39.19 101 ARG A N 1
ATOM 801 C CA . ARG A 1 101 ? -16.311 -6.671 -0.657 1.00 39.19 101 ARG A CA 1
ATOM 802 C C . ARG A 1 101 ? -17.593 -5.992 -1.126 1.00 39.19 101 ARG A C 1
ATOM 804 O O . ARG A 1 101 ? -18.658 -6.599 -1.055 1.00 39.19 101 ARG A O 1
ATOM 811 N N . VAL A 1 102 ? -17.517 -4.733 -1.542 1.00 39.62 102 VAL A N 1
ATOM 812 C CA . VAL A 1 102 ? -18.535 -4.195 -2.429 1.00 39.62 102 VAL A CA 1
ATOM 813 C C . VAL A 1 102 ? -18.330 -5.014 -3.689 1.00 39.62 102 VAL A C 1
ATOM 815 O O . VAL A 1 102 ? -17.375 -4.797 -4.435 1.00 39.62 102 VAL A O 1
ATOM 818 N N . ASP A 1 103 ? -19.138 -6.066 -3.834 1.00 40.78 103 ASP A N 1
ATOM 819 C CA . ASP A 1 103 ? -19.322 -6.711 -5.123 1.00 40.78 103 ASP A CA 1
ATOM 820 C C . ASP A 1 103 ? -19.539 -5.561 -6.114 1.00 40.78 103 ASP A C 1
ATOM 822 O O . ASP A 1 103 ? -20.358 -4.677 -5.817 1.00 40.78 103 ASP A O 1
ATOM 826 N N . PRO A 1 104 ? -18.801 -5.499 -7.241 1.00 49.00 104 PRO A N 1
ATOM 827 C CA . PRO A 1 104 ? -19.131 -4.526 -8.269 1.00 49.00 104 PRO A CA 1
ATOM 828 C C . PRO A 1 104 ? -20.634 -4.665 -8.517 1.00 49.00 104 PRO A C 1
ATOM 830 O O . PRO A 1 104 ? -21.107 -5.808 -8.578 1.00 49.00 104 PRO A O 1
ATOM 833 N N . PRO A 1 105 ? -21.400 -3.556 -8.561 1.00 41.88 105 PRO A N 1
ATOM 834 C CA . PRO A 1 105 ? -22.838 -3.645 -8.740 1.00 41.88 105 PRO A CA 1
ATOM 835 C C . PRO A 1 105 ? -23.067 -4.584 -9.914 1.00 41.88 105 PRO A C 1
ATOM 837 O O . PRO A 1 105 ? -22.538 -4.343 -11.002 1.00 41.88 105 PRO A O 1
ATOM 840 N N . ARG A 1 106 ? -23.756 -5.708 -9.667 1.00 49.22 106 ARG A N 1
ATOM 841 C CA . ARG A 1 106 ? -24.176 -6.597 -10.743 1.00 49.22 106 ARG A CA 1
ATOM 842 C C . ARG A 1 106 ? -25.045 -5.723 -11.623 1.00 49.22 106 ARG A C 1
ATOM 844 O O . ARG A 1 106 ? -26.193 -5.453 -11.274 1.00 49.22 106 ARG A O 1
ATOM 851 N N . LEU A 1 107 ? -24.465 -5.210 -12.706 1.00 58.03 107 LEU A N 1
ATOM 852 C CA . LEU A 1 107 ? -25.241 -4.567 -13.741 1.00 58.03 107 LEU A CA 1
ATOM 853 C C . LEU A 1 107 ? -26.309 -5.601 -14.104 1.00 58.03 107 LEU A C 1
ATOM 855 O O . LEU A 1 107 ? -25.956 -6.771 -14.311 1.00 58.03 107 LEU A O 1
ATOM 859 N N . PRO A 1 108 ? -27.603 -5.237 -14.097 1.00 51.19 108 PRO A N 1
ATOM 860 C CA . PRO A 1 108 ? -28.596 -6.125 -14.670 1.00 51.19 108 PRO A CA 1
ATOM 861 C C . PRO A 1 108 ? -28.095 -6.519 -16.067 1.00 51.19 108 PRO A C 1
ATOM 863 O O . PRO A 1 108 ? -27.463 -5.681 -16.725 1.00 51.19 108 PRO A O 1
ATOM 866 N N . PRO A 1 109 ? -28.304 -7.777 -16.506 1.00 56.53 109 PRO A N 1
ATOM 867 C CA . PRO A 1 109 ? -27.983 -8.143 -17.879 1.00 56.53 109 PRO A CA 1
ATOM 868 C C . PRO A 1 109 ? -28.565 -7.063 -18.787 1.00 56.53 109 PRO A C 1
ATOM 870 O O . PRO A 1 109 ? -29.667 -6.576 -18.508 1.00 56.53 109 PRO A O 1
ATOM 873 N N . ALA A 1 110 ? -27.784 -6.636 -19.787 1.00 56.09 110 ALA A N 1
ATOM 874 C CA . ALA A 1 110 ? -28.235 -5.663 -20.771 1.00 56.09 110 ALA A CA 1
ATOM 875 C C . ALA A 1 110 ? -29.667 -6.044 -21.152 1.00 56.09 110 ALA A C 1
ATOM 877 O O . ALA A 1 110 ? -29.909 -7.182 -21.559 1.00 56.09 110 ALA A O 1
ATOM 878 N N . ARG A 1 111 ? -30.630 -5.155 -20.859 1.00 56.19 111 ARG A N 1
ATOM 879 C CA . ARG A 1 111 ? -32.014 -5.369 -21.274 1.00 56.19 111 ARG A CA 1
ATOM 880 C C . ARG A 1 111 ? -31.932 -5.607 -22.765 1.00 56.19 111 ARG A C 1
ATOM 882 O O . ARG A 1 111 ? -31.472 -4.712 -23.457 1.00 56.19 111 ARG A O 1
ATOM 889 N N . GLU A 1 112 ? -32.327 -6.798 -23.190 1.00 53.91 112 GLU A N 1
ATOM 890 C CA . GLU A 1 112 ? -32.385 -7.169 -24.592 1.00 53.91 112 GLU A CA 1
ATOM 891 C C . GLU A 1 112 ? -33.071 -6.026 -25.335 1.00 53.91 112 GLU A C 1
ATOM 893 O O . GLU A 1 112 ? -34.194 -5.631 -24.993 1.00 53.91 112 GLU A O 1
ATOM 898 N N . ASP A 1 113 ? -32.315 -5.400 -26.229 1.00 52.81 113 ASP A N 1
ATOM 899 C CA . ASP A 1 113 ? -32.705 -4.191 -26.920 1.00 52.81 113 ASP A CA 1
ATOM 900 C C . ASP A 1 113 ? -34.001 -4.493 -27.690 1.00 52.81 113 ASP A C 1
ATOM 902 O O . ASP A 1 113 ? -33.983 -5.035 -28.789 1.00 52.81 113 ASP A O 1
ATOM 906 N N . GLN A 1 114 ? -35.162 -4.136 -27.131 1.00 50.28 114 GLN A N 1
ATOM 907 C CA . GLN A 1 114 ? -36.452 -4.233 -27.832 1.00 50.28 114 GLN A CA 1
ATOM 908 C C . GLN A 1 114 ? -36.557 -3.235 -28.996 1.00 50.28 114 GLN A C 1
ATOM 910 O O . GLN A 1 114 ? -37.592 -3.128 -29.652 1.00 50.28 114 GLN A O 1
ATOM 915 N N . THR A 1 115 ? -35.494 -2.489 -29.293 1.00 55.44 115 THR A N 1
ATOM 916 C CA . THR A 1 115 ? -35.347 -1.843 -30.590 1.00 55.44 115 THR A CA 1
ATOM 917 C C . THR A 1 115 ? -35.079 -2.932 -31.614 1.00 55.44 115 THR A C 1
ATOM 919 O O . THR A 1 115 ? -33.933 -3.342 -31.766 1.00 55.44 115 THR A O 1
ATOM 922 N N . GLY A 1 116 ? -36.145 -3.398 -32.272 1.00 50.62 116 GLY A N 1
ATOM 923 C CA . GLY A 1 116 ? -36.168 -4.432 -33.309 1.00 50.62 116 GLY A CA 1
ATOM 924 C C . GLY A 1 116 ? -35.209 -4.174 -34.470 1.00 50.62 116 GLY A C 1
ATOM 925 O O . GLY A 1 116 ? -35.616 -3.854 -35.585 1.00 50.62 116 GLY A O 1
ATOM 926 N N . ARG A 1 117 ? -33.915 -4.322 -34.207 1.00 53.12 117 ARG A N 1
ATOM 927 C CA . ARG A 1 117 ? -32.858 -4.265 -35.197 1.00 53.12 117 ARG A CA 1
ATOM 928 C C . ARG A 1 117 ? -32.741 -5.671 -35.753 1.00 53.12 117 ARG A C 1
ATOM 930 O O . ARG A 1 117 ? -32.120 -6.544 -35.159 1.00 53.12 117 ARG A O 1
ATOM 937 N N . GLN A 1 118 ? -33.431 -5.879 -36.867 1.00 53.12 118 GLN A N 1
ATOM 938 C CA . GLN A 1 118 ? -33.322 -7.083 -37.674 1.00 53.12 118 GLN A CA 1
ATOM 939 C C . GLN A 1 118 ? -31.839 -7.374 -37.935 1.00 53.12 118 GLN A C 1
ATOM 941 O O . GLN A 1 118 ? -31.116 -6.538 -38.480 1.00 53.12 118 GLN A O 1
ATOM 946 N N . THR A 1 119 ? -31.390 -8.559 -37.537 1.00 45.88 119 THR A N 1
ATOM 947 C CA . THR A 1 119 ? -30.158 -9.155 -38.044 1.00 45.88 119 THR A CA 1
ATOM 948 C C . THR A 1 119 ? -30.325 -9.349 -39.545 1.00 45.88 119 THR A C 1
ATOM 950 O O . THR A 1 119 ? -31.186 -10.109 -39.983 1.00 45.88 119 THR A O 1
ATOM 953 N N . VAL A 1 120 ? -29.539 -8.614 -40.328 1.00 51.22 120 VAL A N 1
ATOM 954 C CA . VAL A 1 120 ? -29.383 -8.867 -41.760 1.00 51.22 120 VAL A CA 1
ATOM 955 C C . VAL A 1 120 ? -28.654 -10.192 -41.920 1.00 51.22 120 VAL A C 1
ATOM 957 O O . VAL A 1 120 ? -27.528 -10.347 -41.453 1.00 51.22 120 VAL A O 1
ATOM 960 N N . ASP A 1 121 ? -29.349 -11.148 -42.525 1.00 46.53 121 ASP A N 1
ATOM 961 C CA . ASP A 1 121 ? -28.827 -12.464 -42.857 1.00 46.53 121 ASP A CA 1
ATOM 962 C C . ASP A 1 121 ? -27.748 -12.313 -43.939 1.00 46.53 121 ASP A C 1
ATOM 964 O O . ASP A 1 121 ? -27.980 -11.705 -44.987 1.00 46.53 121 ASP A O 1
ATOM 968 N N . SER A 1 122 ? -26.542 -12.800 -43.653 1.00 55.16 122 SER A N 1
A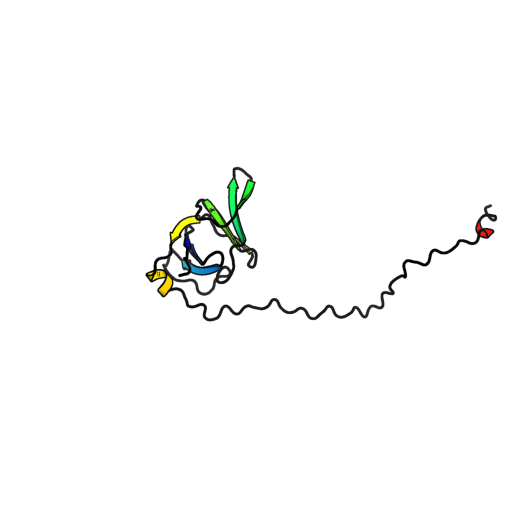TOM 969 C CA . SER A 1 122 ? -25.323 -12.486 -44.418 1.00 55.16 122 SER A CA 1
ATOM 970 C C . SER A 1 122 ? -25.204 -13.230 -45.755 1.00 55.16 122 SER A C 1
ATOM 972 O O . SER A 1 122 ? -24.251 -12.981 -46.488 1.00 55.16 122 SER A O 1
ATOM 974 N N . ASP A 1 123 ? -26.150 -14.114 -46.085 1.00 48.41 123 ASP A N 1
ATOM 975 C CA . ASP A 1 123 ? -26.033 -15.057 -47.210 1.00 48.41 123 ASP A CA 1
ATOM 976 C C . ASP A 1 123 ? -26.974 -14.769 -48.396 1.00 48.41 123 ASP A C 1
ATOM 978 O O . ASP A 1 123 ? -27.048 -15.547 -49.349 1.00 48.41 123 ASP A O 1
ATOM 982 N N . ALA A 1 124 ? -27.657 -13.623 -48.416 1.00 48.38 124 ALA A N 1
ATOM 983 C CA . ALA A 1 124 ? -28.450 -13.208 -49.574 1.00 48.38 124 ALA A CA 1
ATOM 984 C C . ALA A 1 124 ? -27.590 -12.442 -50.599 1.00 48.38 124 ALA A C 1
ATOM 986 O O . ALA A 1 124 ? -27.678 -11.220 -50.727 1.00 48.38 124 ALA A O 1
ATOM 987 N N . PHE A 1 125 ? -26.755 -13.156 -51.358 1.00 48.25 125 PHE A N 1
ATOM 988 C CA . PHE A 1 125 ? -26.174 -12.597 -52.581 1.00 48.25 125 PHE A CA 1
ATOM 989 C C . PHE A 1 125 ? -27.256 -12.578 -53.670 1.00 48.25 125 PHE A C 1
ATOM 991 O O . PHE A 1 125 ? -27.630 -13.617 -54.216 1.00 48.25 125 PHE A O 1
ATOM 998 N N . THR A 1 126 ? -27.798 -11.399 -53.975 1.00 56.72 126 THR A N 1
ATOM 999 C CA . THR A 1 126 ? -28.748 -11.220 -55.078 1.00 56.72 126 THR A CA 1
ATOM 1000 C C . THR A 1 126 ? -28.058 -11.583 -56.392 1.00 56.72 126 THR A C 1
ATOM 1002 O O . THR A 1 126 ? -27.140 -10.894 -56.833 1.00 56.72 126 THR A O 1
ATOM 1005 N N . THR A 1 127 ? -28.500 -12.664 -57.035 1.00 56.59 127 THR A N 1
ATOM 1006 C CA . THR A 1 127 ? -28.142 -12.934 -58.431 1.00 56.59 127 THR A CA 1
ATOM 1007 C C . THR A 1 127 ? -28.780 -11.841 -59.280 1.00 56.59 127 THR A C 1
ATOM 1009 O O . THR A 1 127 ? -30.002 -11.715 -59.323 1.00 56.59 127 THR A O 1
ATOM 1012 N N . VAL A 1 128 ? -27.947 -11.004 -59.891 1.00 54.72 128 VAL A N 1
ATOM 1013 C CA . VAL A 1 128 ? -28.385 -9.941 -60.798 1.00 54.72 128 VAL A CA 1
ATOM 1014 C C . VAL A 1 128 ? -28.875 -10.583 -62.094 1.00 54.72 128 VAL A C 1
ATOM 1016 O O . VAL A 1 128 ? -28.153 -11.367 -62.707 1.00 54.72 128 VAL A O 1
ATOM 1019 N N . ASP A 1 129 ? -30.101 -10.261 -62.498 1.00 53.78 129 ASP A N 1
ATOM 1020 C CA . ASP A 1 129 ? -30.662 -10.659 -63.788 1.00 53.78 129 ASP A CA 1
ATOM 1021 C C . ASP A 1 129 ? -29.895 -9.946 -64.926 1.00 53.78 129 ASP A C 1
ATOM 1023 O O . ASP A 1 129 ? -29.830 -8.709 -64.927 1.00 53.78 129 ASP A O 1
ATOM 1027 N N . PRO A 1 130 ? -29.292 -10.675 -65.886 1.00 54.78 130 PRO A N 1
ATOM 1028 C CA . PRO A 1 130 ? -28.482 -10.081 -66.949 1.00 54.78 130 PRO A CA 1
ATOM 1029 C C . PRO A 1 130 ? -29.272 -9.198 -67.932 1.00 54.78 130 PRO A C 1
ATOM 1031 O O . PRO A 1 130 ? -28.646 -8.472 -68.705 1.00 54.78 130 PRO A O 1
ATOM 1034 N N . ALA A 1 131 ? -30.610 -9.176 -67.888 1.00 57.91 131 ALA A N 1
ATOM 1035 C CA . ALA A 1 131 ? -31.427 -8.296 -68.734 1.00 57.91 131 ALA A CA 1
ATOM 1036 C C . ALA A 1 131 ? -31.227 -6.786 -68.463 1.00 57.91 131 ALA A C 1
ATOM 1038 O O . ALA A 1 131 ? -31.623 -5.951 -69.274 1.00 57.91 131 ALA A O 1
ATOM 1039 N N . TRP A 1 132 ? -30.582 -6.412 -67.352 1.00 55.16 132 TRP A N 1
ATOM 1040 C CA . TRP A 1 132 ? -30.314 -5.011 -66.994 1.00 55.16 132 TRP A CA 1
ATOM 1041 C C . TRP A 1 132 ? -29.122 -4.364 -67.726 1.00 55.16 132 TRP A C 1
ATOM 1043 O O . TRP A 1 132 ? -28.901 -3.164 -67.563 1.00 55.16 132 TRP A O 1
ATOM 1053 N N . LEU A 1 133 ? -28.359 -5.109 -68.536 1.00 55.12 133 LEU A N 1
ATOM 1054 C CA . LEU A 1 133 ? -27.172 -4.592 -69.240 1.00 55.12 133 LEU A CA 1
ATOM 1055 C C . LEU A 1 133 ? -27.438 -4.035 -70.654 1.00 55.12 133 LEU A C 1
ATOM 1057 O O . LEU A 1 133 ? -26.538 -3.416 -71.214 1.00 55.12 133 LEU A O 1
ATOM 1061 N N . GLU A 1 134 ? -28.638 -4.193 -71.226 1.00 55.12 134 GLU A N 1
ATOM 1062 C CA . GLU A 1 134 ? -28.910 -3.801 -72.628 1.00 55.12 134 GLU A CA 1
ATOM 1063 C C . GLU A 1 134 ? -29.720 -2.508 -72.822 1.00 55.12 134 GLU A C 1
ATOM 1065 O O . GLU A 1 134 ? -30.043 -2.142 -73.949 1.00 55.12 134 GLU A O 1
ATOM 1070 N N . THR A 1 135 ? -29.991 -1.745 -71.765 1.00 52.47 135 THR A N 1
ATOM 1071 C CA . THR A 1 135 ? -30.651 -0.432 -71.898 1.00 52.47 135 THR A CA 1
ATOM 1072 C C . THR A 1 135 ? -29.842 0.669 -71.228 1.00 52.47 135 THR A C 1
ATOM 1074 O O . THR A 1 135 ? -30.256 1.286 -70.251 1.00 52.47 135 THR A O 1
ATOM 1077 N N . MET A 1 136 ? -28.659 0.906 -71.789 1.00 44.97 136 MET A N 1
ATOM 1078 C CA . MET A 1 136 ? -27.991 2.205 -71.746 1.00 44.97 136 MET A CA 1
ATOM 1079 C C . MET A 1 136 ? -28.387 2.982 -73.010 1.00 44.97 136 MET A C 1
ATOM 1081 O O . MET A 1 136 ? -28.217 2.447 -74.108 1.00 44.97 136 MET A O 1
ATOM 1085 N N . PRO A 1 137 ? -28.890 4.217 -72.906 1.00 53.16 137 PRO A N 1
ATOM 1086 C CA . PRO A 1 137 ? -28.595 5.253 -73.885 1.00 53.16 137 PRO A CA 1
ATOM 1087 C C . PRO A 1 137 ? -27.212 5.878 -73.641 1.00 53.16 137 PRO A C 1
ATOM 1089 O O . PRO A 1 137 ? -26.805 5.997 -72.461 1.00 53.16 137 PRO A O 1
#

Secondary structure (DSSP, 8-state):
---EEEEE-SSEEEEEETTEEEEEEETTT--B-SS-TTTTPBP-EEEEEETTEEEEE---S-TT-EEEEGGGTEE-----EEEEPPHHHHHHS---------PPP-PPP-----S------TT------GGGGS---

Sequence (137 aa):
MTDTHVFATHNTEYHLRGALCVAIRDRRTGEWLVEHEALGAKVTCMLARHGRQWRRHVLSPRTGSVLWFESVQVTTSAIRVCRAATDHEIQQYPMLAGVTRVDPPRLPPAREDQTGRQTVDSDAFTTVDPAWLETMP

pLDDT: mean 80.66, std 21.51, range [36.69, 98.56]